Protein AF-G2G4S3-F1 (afdb_monomer_lite)

Structure (mmCIF, N/CA/C/O backbone):
data_AF-G2G4S3-F1
#
_entry.id   AF-G2G4S3-F1
#
loop_
_atom_site.group_PDB
_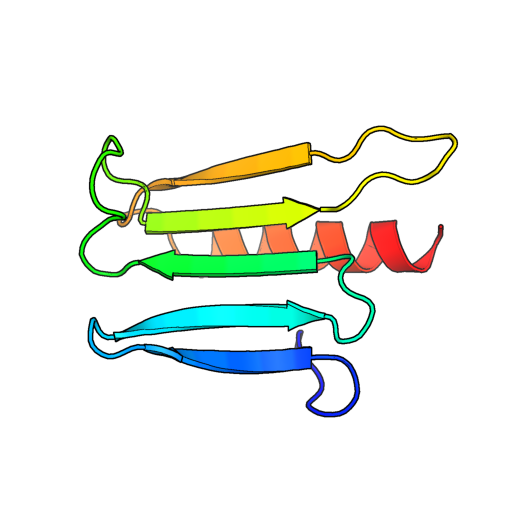atom_site.id
_atom_site.type_symbol
_atom_site.label_atom_id
_atom_site.label_alt_id
_atom_site.label_comp_id
_atom_site.label_asym_id
_atom_site.label_entity_id
_atom_site.label_seq_id
_atom_site.pdbx_PDB_ins_code
_atom_site.Cartn_x
_atom_site.Cartn_y
_atom_site.Cartn_z
_atom_site.occupancy
_atom_site.B_iso_or_equiv
_atom_site.auth_seq_id
_atom_site.auth_comp_id
_atom_site.auth_asym_id
_atom_site.auth_atom_id
_atom_site.pdbx_PDB_model_num
ATOM 1 N N . MET A 1 1 ? -5.917 -15.620 -1.359 1.00 52.81 1 MET A N 1
ATOM 2 C CA . MET A 1 1 ? -6.752 -14.760 -0.497 1.00 52.81 1 MET A CA 1
ATOM 3 C C . MET A 1 1 ? -6.906 -13.441 -1.209 1.00 52.81 1 MET A C 1
ATOM 5 O O . MET A 1 1 ? -5.918 -12.974 -1.759 1.00 52.81 1 MET A O 1
ATOM 9 N N . ASP A 1 2 ? -8.106 -12.880 -1.209 1.00 81.44 2 ASP A N 1
ATOM 10 C CA . ASP A 1 2 ? -8.311 -11.498 -1.625 1.00 81.44 2 ASP A CA 1
ATOM 11 C C . ASP A 1 2 ? -8.018 -10.599 -0.415 1.00 81.44 2 ASP A C 1
ATOM 13 O O . ASP A 1 2 ? -8.722 -10.681 0.591 1.00 81.44 2 ASP A O 1
ATOM 17 N N . GLN A 1 3 ? -6.900 -9.867 -0.441 1.00 88.00 3 GLN A N 1
ATOM 18 C CA . GLN A 1 3 ? -6.459 -9.048 0.700 1.00 88.00 3 GLN A CA 1
ATOM 19 C C . GLN A 1 3 ? -7.243 -7.738 0.814 1.00 88.00 3 GLN A C 1
ATOM 21 O O . GLN A 1 3 ? -7.243 -7.126 1.880 1.00 88.00 3 GLN A O 1
ATOM 26 N N . PHE A 1 4 ? -7.902 -7.314 -0.267 1.00 93.38 4 PHE A N 1
ATOM 27 C CA . PHE A 1 4 ? -8.568 -6.023 -0.357 1.00 93.38 4 PHE A CA 1
ATOM 28 C C . PHE A 1 4 ? -9.999 -6.209 -0.846 1.00 93.38 4 PHE A C 1
ATOM 30 O O . PHE A 1 4 ? -10.231 -6.572 -1.993 1.00 93.38 4 PHE A O 1
ATOM 37 N N . SER A 1 5 ? -10.974 -5.913 0.009 1.00 93.94 5 SER A N 1
ATOM 38 C CA . SER A 1 5 ? -12.374 -5.873 -0.405 1.00 93.94 5 SER A CA 1
ATOM 39 C C . SER A 1 5 ? -12.698 -4.520 -1.060 1.00 93.94 5 SER A C 1
ATOM 41 O O . SER A 1 5 ? -12.202 -3.470 -0.644 1.00 93.94 5 SER A O 1
ATOM 43 N N . ALA A 1 6 ? -13.589 -4.507 -2.055 1.00 94.69 6 ALA A N 1
ATOM 44 C CA . ALA A 1 6 ? -14.114 -3.252 -2.613 1.00 94.69 6 ALA A CA 1
ATOM 45 C C . ALA A 1 6 ? -14.981 -2.466 -1.603 1.00 94.69 6 ALA A C 1
ATOM 47 O O . ALA A 1 6 ? -15.237 -1.268 -1.773 1.00 94.69 6 ALA A O 1
ATOM 48 N N . GLU A 1 7 ? -15.454 -3.136 -0.549 1.00 95.19 7 GLU A N 1
ATOM 49 C CA . GLU A 1 7 ? -16.186 -2.516 0.554 1.00 95.19 7 GLU A CA 1
ATOM 50 C C . GLU A 1 7 ? -15.263 -1.667 1.430 1.00 95.19 7 GLU A C 1
ATOM 52 O O . GLU A 1 7 ? -15.632 -0.540 1.755 1.00 95.19 7 GLU A O 1
ATOM 57 N N . ASP A 1 8 ? -14.047 -2.135 1.706 1.00 94.69 8 ASP A N 1
ATOM 58 C CA . ASP A 1 8 ? -13.145 -1.516 2.681 1.00 94.69 8 ASP A CA 1
ATOM 59 C C . ASP A 1 8 ? -12.029 -0.684 2.043 1.00 94.69 8 ASP A C 1
ATOM 61 O O . ASP A 1 8 ? -11.416 0.138 2.727 1.00 94.69 8 ASP A O 1
ATOM 65 N N . PHE A 1 9 ? -11.765 -0.854 0.742 1.00 96.94 9 PHE A N 1
ATOM 66 C CA . PHE A 1 9 ? -10.633 -0.219 0.065 1.00 96.94 9 PHE A CA 1
ATOM 67 C C . PHE A 1 9 ? -11.019 0.555 -1.197 1.00 96.94 9 PHE A C 1
ATOM 69 O O . PHE A 1 9 ? -11.973 0.240 -1.911 1.00 96.94 9 PHE A O 1
ATOM 76 N N . HIS A 1 10 ? -10.223 1.580 -1.483 1.00 97.50 10 HIS A N 1
ATOM 77 C CA . HIS A 1 10 ? -10.148 2.257 -2.768 1.00 97.50 10 HIS A CA 1
ATOM 78 C C . HIS A 1 10 ? -8.945 1.733 -3.545 1.00 97.50 10 HIS A C 1
ATOM 80 O O . HIS A 1 10 ? -7.843 1.711 -3.002 1.00 97.50 10 HIS A O 1
ATOM 86 N N . LEU A 1 11 ? -9.151 1.385 -4.816 1.00 97.31 11 LEU A N 1
ATOM 87 C CA . LEU A 1 11 ? -8.090 1.122 -5.785 1.00 97.31 11 LEU A CA 1
ATOM 88 C C . LEU A 1 11 ? -8.044 2.281 -6.783 1.00 97.31 11 LEU A C 1
ATOM 90 O O . LEU A 1 11 ? -9.052 2.590 -7.417 1.00 97.31 11 LEU A O 1
ATOM 94 N N . VAL A 1 12 ? -6.881 2.906 -6.923 1.00 97.62 12 VAL A N 1
ATOM 95 C CA . VAL A 1 12 ? -6.630 3.995 -7.871 1.00 97.62 12 VAL A CA 1
ATOM 96 C C . VAL A 1 12 ? -5.391 3.653 -8.687 1.00 97.62 12 VAL A C 1
ATOM 98 O O . VAL A 1 12 ? -4.410 3.157 -8.142 1.00 97.62 12 VAL A O 1
ATOM 101 N N . VAL A 1 13 ? -5.447 3.926 -9.987 1.00 97.50 13 VAL A N 1
ATOM 102 C CA . VAL A 1 13 ? -4.288 3.905 -10.882 1.00 97.50 13 VAL A CA 1
ATOM 103 C C . VAL A 1 13 ? -4.144 5.312 -11.443 1.00 97.50 13 VAL A C 1
ATOM 105 O O . VAL A 1 13 ? -5.128 5.853 -11.955 1.00 97.50 13 VAL A O 1
ATOM 108 N N . ASP A 1 14 ? -2.973 5.922 -11.283 1.00 95.19 14 ASP A N 1
ATOM 109 C CA . ASP A 1 14 ? -2.718 7.286 -11.754 1.00 95.19 14 ASP A CA 1
ATOM 110 C C . ASP A 1 14 ? -2.220 7.327 -13.214 1.00 95.19 14 ASP A C 1
ATOM 112 O O . ASP A 1 14 ? -2.109 6.305 -13.898 1.00 95.19 14 ASP A O 1
ATOM 116 N N . ASP A 1 15 ? -1.938 8.527 -13.722 1.00 93.94 15 ASP A N 1
ATOM 117 C CA . ASP A 1 15 ? -1.463 8.759 -15.090 1.00 93.94 15 ASP A CA 1
ATOM 118 C C . ASP A 1 15 ? -0.052 8.210 -15.362 1.00 93.94 15 ASP A C 1
ATOM 120 O O . ASP A 1 15 ? 0.341 8.054 -16.520 1.00 93.94 15 ASP A O 1
ATOM 124 N N . ARG A 1 16 ? 0.696 7.866 -14.309 1.00 92.81 16 ARG A N 1
ATOM 125 C CA . ARG A 1 16 ? 2.027 7.252 -14.371 1.00 92.81 16 ARG A CA 1
ATOM 126 C C . ARG A 1 16 ? 1.973 5.729 -14.243 1.00 92.81 16 ARG A C 1
ATOM 128 O O . ARG A 1 16 ? 3.024 5.089 -14.272 1.00 92.81 16 ARG A O 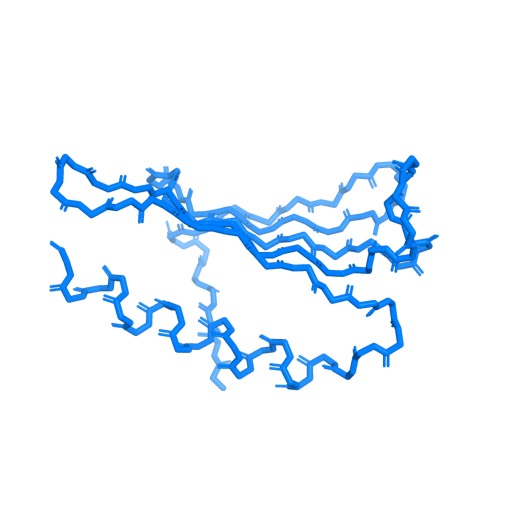1
ATOM 135 N N . ALA A 1 17 ? 0.766 5.161 -14.173 1.00 94.56 17 ALA A N 1
ATOM 136 C CA . ALA A 1 17 ? 0.502 3.759 -13.871 1.00 94.56 17 ALA A CA 1
ATOM 137 C C . ALA A 1 17 ? 0.979 3.329 -12.472 1.00 94.56 17 ALA A C 1
ATOM 139 O O . ALA A 1 17 ? 1.162 2.132 -12.225 1.00 94.56 17 ALA A O 1
ATOM 140 N N . ASP A 1 18 ? 1.143 4.283 -11.549 1.00 96.50 18 ASP A N 1
ATOM 141 C CA . ASP A 1 18 ? 1.326 3.972 -10.139 1.00 96.50 18 ASP A CA 1
ATOM 142 C C . ASP A 1 18 ? -0.018 3.466 -9.587 1.00 96.50 18 ASP A C 1
ATOM 144 O O . ASP A 1 18 ? -1.091 3.995 -9.897 1.00 96.50 18 ASP A O 1
ATOM 148 N N . VAL A 1 19 ? 0.026 2.402 -8.785 1.00 97.31 19 VAL A N 1
ATOM 149 C CA . VAL A 1 19 ? -1.165 1.799 -8.178 1.00 97.31 19 VAL A CA 1
ATOM 150 C C . VAL A 1 19 ? -1.232 2.190 -6.712 1.00 97.31 19 VAL A C 1
ATOM 152 O O . VAL A 1 19 ? -0.245 2.131 -5.977 1.00 97.31 19 VAL A O 1
ATOM 155 N N . HIS A 1 20 ? -2.420 2.566 -6.266 1.00 97.81 20 HIS A N 1
ATOM 156 C CA . HIS A 1 20 ? -2.690 2.983 -4.902 1.00 97.81 20 HIS A CA 1
ATOM 157 C C . HIS A 1 20 ? -3.876 2.213 -4.348 1.00 97.81 20 HIS A C 1
ATOM 159 O O . HIS A 1 20 ? -4.972 2.252 -4.906 1.00 97.81 20 HIS A O 1
ATOM 165 N N . VAL A 1 21 ? -3.665 1.563 -3.210 1.00 97.81 21 VAL A N 1
ATOM 166 C CA . VAL A 1 21 ? -4.720 0.943 -2.418 1.00 97.81 21 VAL A CA 1
ATOM 167 C C . VAL A 1 21 ? -4.788 1.659 -1.081 1.00 97.81 21 VAL A C 1
ATOM 169 O O . VAL A 1 21 ? -3.796 1.721 -0.361 1.00 97.81 21 VAL A O 1
ATOM 172 N N . ASN A 1 22 ? -5.946 2.218 -0.750 1.00 96.31 22 ASN A N 1
ATOM 173 C CA . ASN A 1 22 ? -6.166 2.933 0.507 1.00 96.31 22 ASN A CA 1
ATOM 174 C C . ASN A 1 22 ? -7.376 2.346 1.217 1.00 96.31 22 ASN A C 1
ATOM 176 O O . ASN A 1 22 ? -8.393 2.110 0.564 1.00 96.31 22 ASN A O 1
ATOM 180 N N . SER A 1 23 ? -7.308 2.148 2.530 1.00 95.00 23 SER A N 1
ATOM 181 C CA . SER A 1 23 ? -8.514 1.826 3.293 1.00 95.00 23 SER A CA 1
ATOM 182 C C . SER A 1 23 ? -9.443 3.043 3.346 1.00 95.00 23 SER A C 1
ATOM 184 O O . SER A 1 23 ? -8.993 4.188 3.427 1.00 95.00 23 SER A O 1
ATOM 186 N N . LYS A 1 24 ? -10.759 2.819 3.297 1.00 95.38 24 LYS A N 1
ATOM 187 C CA . LYS A 1 24 ? -11.763 3.900 3.322 1.00 95.38 24 LYS A CA 1
ATOM 188 C C . LYS A 1 24 ? -11.779 4.667 4.644 1.00 95.38 24 LYS A C 1
ATOM 190 O O . LYS A 1 24 ? -12.205 5.816 4.683 1.00 95.38 24 LYS A O 1
ATOM 195 N N . ASP A 1 25 ? -11.294 4.045 5.714 1.00 91.12 25 ASP A N 1
ATOM 196 C CA . ASP A 1 25 ? -11.114 4.669 7.026 1.00 91.12 25 ASP A CA 1
ATOM 197 C C . ASP A 1 25 ? -9.813 5.493 7.150 1.00 91.12 25 ASP A C 1
ATOM 199 O O . ASP A 1 25 ? -9.562 6.087 8.199 1.00 91.12 25 ASP A O 1
ATOM 203 N N . GLY A 1 26 ? -8.980 5.536 6.100 1.00 90.62 26 GLY A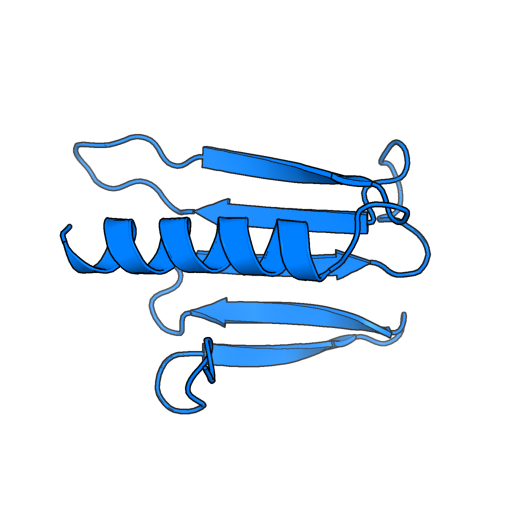 N 1
ATOM 204 C CA . GLY A 1 26 ? -7.737 6.311 6.052 1.00 90.62 26 GLY A CA 1
ATOM 205 C C . GLY A 1 26 ? -6.584 5.745 6.890 1.00 90.62 26 GLY A C 1
ATOM 206 O O . GLY A 1 26 ? -5.595 6.444 7.127 1.00 90.62 26 GLY A O 1
ATOM 207 N N . ARG A 1 27 ? -6.690 4.505 7.382 1.00 91.25 27 ARG A N 1
ATOM 208 C CA . ARG A 1 27 ? -5.681 3.896 8.266 1.00 91.25 27 ARG A CA 1
ATOM 209 C C . ARG A 1 27 ? -4.555 3.166 7.545 1.00 91.25 27 ARG A C 1
ATOM 211 O O . ARG A 1 27 ? -3.485 3.016 8.129 1.00 91.25 27 ARG A O 1
ATOM 218 N N . PHE A 1 28 ? -4.775 2.718 6.315 1.00 95.06 28 PHE A N 1
ATOM 219 C CA . PHE A 1 28 ? -3.822 1.919 5.553 1.00 95.06 28 PHE A CA 1
ATOM 220 C C . PHE A 1 28 ? -3.640 2.464 4.138 1.00 95.06 28 PHE A C 1
ATOM 222 O O . PHE A 1 28 ? -4.614 2.799 3.461 1.00 95.06 28 PHE A O 1
ATOM 229 N N . TYR A 1 29 ? -2.392 2.461 3.677 1.00 97.19 29 TYR A N 1
ATOM 230 C CA . TYR A 1 29 ? -2.006 2.742 2.301 1.00 97.19 29 TYR A CA 1
ATOM 231 C C . TYR A 1 29 ? -0.980 1.724 1.798 1.00 97.19 29 TYR A C 1
ATOM 233 O O . TYR A 1 29 ? 0.016 1.455 2.474 1.00 97.19 29 TYR A O 1
ATOM 241 N N . LEU A 1 30 ? -1.199 1.230 0.580 1.00 97.88 30 LEU A N 1
ATOM 242 C CA . LEU A 1 30 ? -0.222 0.536 -0.250 1.00 97.88 30 LEU A CA 1
ATOM 243 C C . LEU A 1 30 ? -0.044 1.306 -1.565 1.00 97.88 30 LEU A C 1
ATOM 245 O O . LEU A 1 30 ? -1.005 1.527 -2.299 1.00 97.88 30 LEU A O 1
ATOM 249 N N . GLY A 1 31 ? 1.192 1.672 -1.880 1.00 97.81 31 GLY A N 1
ATOM 250 C CA . GLY A 1 31 ? 1.600 2.190 -3.181 1.00 97.81 31 GLY A CA 1
ATOM 251 C C . GLY A 1 31 ? 2.479 1.188 -3.922 1.00 97.81 31 GLY A C 1
ATOM 252 O O . GLY A 1 31 ? 3.369 0.595 -3.311 1.00 97.81 31 GLY A O 1
ATOM 253 N N . TRP A 1 32 ? 2.252 1.035 -5.224 1.00 97.88 32 TRP A N 1
ATOM 254 C CA . TRP A 1 32 ? 3.146 0.365 -6.164 1.00 97.88 32 TRP A CA 1
ATOM 255 C C . TRP A 1 32 ? 3.559 1.349 -7.258 1.00 97.88 32 TRP A C 1
ATOM 257 O O . TRP A 1 32 ? 2.708 1.932 -7.924 1.00 97.88 32 TRP A O 1
ATOM 267 N N . PHE A 1 33 ? 4.864 1.510 -7.428 1.00 97.06 33 PHE A N 1
ATOM 268 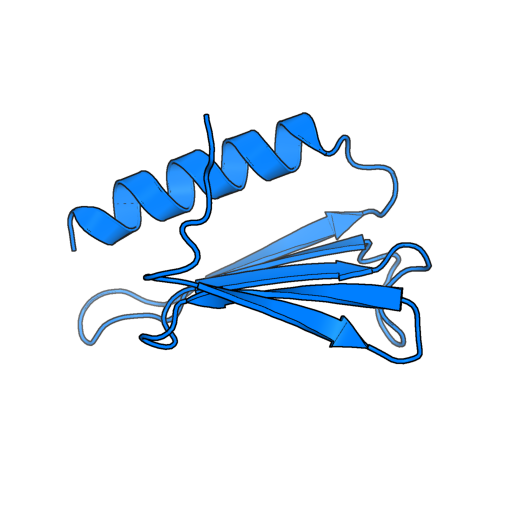C CA . PHE A 1 33 ? 5.530 2.461 -8.304 1.00 97.06 33 PHE A CA 1
ATOM 269 C C . PHE A 1 33 ? 6.439 1.665 -9.254 1.00 97.06 33 PHE A C 1
ATOM 271 O O . PHE A 1 33 ? 7.624 1.476 -8.964 1.00 97.06 33 PHE A O 1
ATOM 278 N N . PRO A 1 34 ? 5.924 1.160 -10.388 1.00 93.06 34 PRO A N 1
ATOM 279 C CA . PRO A 1 34 ? 6.665 0.235 -11.252 1.00 93.06 34 PRO A CA 1
ATOM 280 C C . PRO A 1 34 ? 7.935 0.835 -11.871 1.00 93.06 34 PRO A C 1
ATOM 282 O O . PRO A 1 34 ? 8.827 0.099 -12.281 1.00 93.06 34 PRO A O 1
ATOM 285 N N . LEU A 1 35 ? 8.030 2.166 -11.939 1.00 92.81 35 LEU A N 1
ATOM 286 C CA . LEU A 1 35 ? 9.211 2.892 -12.422 1.00 92.81 35 LEU A CA 1
ATOM 287 C C . LEU A 1 35 ? 10.017 3.545 -11.287 1.00 92.81 35 LEU A C 1
ATOM 289 O O . LEU A 1 35 ? 10.940 4.316 -11.549 1.00 92.81 35 LEU A O 1
ATOM 293 N N . GLY A 1 36 ? 9.671 3.239 -10.036 1.00 92.56 36 GLY A N 1
ATOM 294 C CA . GLY A 1 36 ? 10.176 3.916 -8.850 1.00 92.56 36 GLY A CA 1
ATOM 295 C C . GLY A 1 36 ? 9.476 5.252 -8.589 1.00 92.56 36 GLY A C 1
ATOM 296 O O . GLY A 1 36 ? 9.110 5.999 -9.507 1.00 92.56 36 GLY A O 1
ATOM 297 N N . ARG A 1 37 ? 9.288 5.581 -7.310 1.00 89.75 37 ARG A N 1
ATOM 298 C CA . ARG A 1 37 ? 8.710 6.862 -6.901 1.00 89.75 37 ARG A CA 1
ATOM 299 C C . ARG A 1 37 ? 9.708 8.005 -7.160 1.00 89.75 37 ARG A C 1
ATOM 301 O O . ARG A 1 37 ? 10.843 7.944 -6.675 1.00 89.75 37 ARG A O 1
ATOM 308 N N . PRO A 1 38 ? 9.312 9.083 -7.861 1.00 87.62 38 PRO A N 1
ATOM 309 C CA . PRO A 1 38 ? 10.190 10.219 -8.119 1.00 87.62 38 PRO A CA 1
ATOM 310 C C . PRO A 1 38 ? 10.730 10.836 -6.828 1.00 87.62 38 PRO A C 1
ATOM 312 O O . PRO A 1 38 ? 9.995 11.008 -5.857 1.00 87.62 38 PRO A O 1
ATOM 315 N N . GLY A 1 39 ? 12.015 11.193 -6.833 1.00 87.69 39 GLY A N 1
ATOM 316 C CA . GLY A 1 39 ? 12.676 11.799 -5.673 1.00 87.69 39 GLY A CA 1
ATOM 317 C C . GLY A 1 39 ? 13.030 10.816 -4.552 1.00 87.69 39 GLY A C 1
ATOM 318 O O . GLY A 1 39 ? 13.413 11.257 -3.47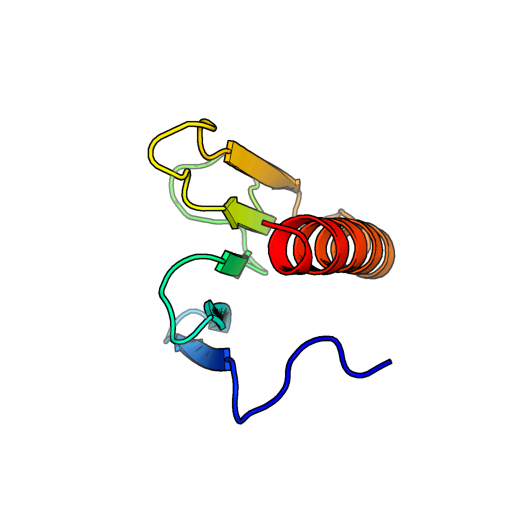2 1.00 87.69 39 GLY A O 1
ATOM 319 N N . THR A 1 40 ? 12.922 9.508 -4.798 1.00 88.56 40 THR A N 1
ATOM 320 C CA . THR A 1 40 ? 13.344 8.449 -3.869 1.00 88.56 40 THR A CA 1
ATOM 321 C C . THR A 1 40 ? 14.437 7.580 -4.490 1.00 88.56 40 THR A C 1
ATOM 323 O O . THR A 1 40 ? 14.607 7.565 -5.711 1.00 88.56 40 THR A O 1
ATOM 326 N N . ASP A 1 41 ? 15.170 6.842 -3.656 1.00 84.44 41 ASP A N 1
ATOM 327 C CA . ASP A 1 41 ? 16.112 5.823 -4.119 1.00 84.44 41 ASP A CA 1
ATOM 328 C C . ASP A 1 41 ? 15.359 4.516 -4.398 1.00 84.44 41 ASP A C 1
ATOM 330 O O . ASP A 1 41 ? 15.168 3.698 -3.506 1.00 84.44 41 ASP A O 1
ATOM 334 N N . ARG A 1 42 ? 14.855 4.372 -5.631 1.00 85.81 42 ARG A N 1
ATOM 335 C CA . ARG A 1 42 ? 14.223 3.146 -6.166 1.00 85.81 42 ARG A CA 1
ATOM 336 C C . ARG A 1 42 ? 12.997 2.614 -5.406 1.00 85.81 42 ARG A C 1
ATOM 338 O O . ARG A 1 42 ? 12.639 1.454 -5.619 1.00 85.81 42 ARG A O 1
ATOM 345 N N . GLU A 1 43 ? 12.300 3.441 -4.617 1.00 94.69 43 GLU A N 1
ATOM 346 C CA . GLU A 1 43 ? 11.079 3.026 -3.905 1.00 94.69 43 GLU A CA 1
ATOM 347 C C . GLU A 1 43 ? 10.039 2.510 -4.907 1.00 94.69 43 GLU A C 1
ATOM 349 O O . GLU A 1 43 ? 9.421 3.286 -5.638 1.00 94.69 43 GLU A O 1
ATOM 354 N N . GLY A 1 44 ? 9.875 1.190 -4.948 1.00 96.94 44 GLY A N 1
ATOM 355 C CA . GLY A 1 44 ? 8.901 0.503 -5.783 1.00 96.94 44 GLY A CA 1
ATOM 356 C C . GLY A 1 44 ? 7.612 0.257 -5.026 1.00 96.94 44 GLY A C 1
ATOM 357 O O . GLY A 1 44 ? 6.537 0.437 -5.573 1.00 96.94 44 GLY A O 1
ATOM 358 N N . TRP A 1 45 ? 7.689 -0.073 -3.742 1.00 98.12 45 TRP A N 1
ATOM 359 C CA . TRP A 1 45 ? 6.521 -0.293 -2.900 1.00 98.12 45 TRP A CA 1
ATOM 360 C C . TRP A 1 45 ? 6.549 0.617 -1.686 1.00 98.12 45 TRP A C 1
ATOM 362 O O . TRP A 1 45 ? 7.602 0.839 -1.088 1.00 98.12 45 TRP A O 1
ATOM 372 N N . LYS A 1 46 ? 5.370 1.067 -1.264 1.00 97.50 46 LYS A N 1
ATOM 373 C CA . LYS A 1 46 ? 5.185 1.813 -0.023 1.00 97.50 46 LYS A CA 1
ATOM 374 C C . LYS A 1 46 ? 4.041 1.224 0.771 1.00 97.50 46 LYS A C 1
ATOM 376 O O . LYS A 1 46 ? 2.935 1.154 0.257 1.00 97.50 46 LYS A O 1
ATOM 381 N N . ILE A 1 47 ? 4.279 0.881 2.028 1.00 97.19 47 ILE A N 1
ATOM 382 C CA . ILE A 1 47 ? 3.218 0.625 3.000 1.00 97.19 47 ILE A CA 1
ATOM 383 C C . ILE A 1 47 ? 3.255 1.758 4.019 1.00 97.19 47 ILE A C 1
ATOM 385 O O . ILE A 1 47 ? 4.322 2.083 4.547 1.00 97.19 47 ILE A O 1
ATOM 389 N N . ALA A 1 48 ? 2.105 2.357 4.303 1.00 96.31 48 ALA A N 1
ATOM 390 C CA . ALA A 1 48 ? 1.953 3.316 5.388 1.00 96.31 48 ALA A CA 1
ATOM 391 C C . ALA A 1 48 ? 0.724 2.970 6.230 1.00 96.31 48 ALA A C 1
ATOM 393 O O . ALA A 1 48 ? -0.335 2.628 5.702 1.00 96.31 48 ALA A O 1
ATOM 394 N N . VAL A 1 49 ? 0.891 3.061 7.546 1.00 94.75 49 VAL A N 1
ATOM 395 C CA . VAL A 1 49 ? -0.140 2.777 8.540 1.00 94.75 49 VAL A CA 1
ATOM 396 C C . VAL A 1 49 ? -0.252 3.971 9.468 1.00 94.75 49 VAL A C 1
ATOM 398 O O . VAL A 1 49 ? 0.732 4.392 10.086 1.00 94.75 49 VAL A O 1
ATOM 401 N N . THR A 1 50 ? -1.457 4.513 9.570 1.00 91.56 50 THR A N 1
ATOM 402 C CA . THR A 1 50 ? -1.752 5.632 10.460 1.00 91.56 50 THR A CA 1
ATOM 403 C C . THR A 1 50 ? -1.728 5.157 11.911 1.00 91.56 50 THR A C 1
ATOM 405 O O . THR A 1 50 ? -2.241 4.090 12.243 1.00 91.56 50 THR A O 1
ATOM 408 N N . GLY A 1 51 ? -1.118 5.956 12.785 1.00 86.06 51 GLY A N 1
ATOM 409 C CA . GLY A 1 51 ? -1.107 5.687 14.220 1.00 86.06 51 GLY A CA 1
ATOM 410 C C . GLY A 1 51 ? -2.473 5.887 14.868 1.00 86.06 51 GLY A C 1
ATOM 411 O O . GLY A 1 51 ? -3.381 6.489 14.296 1.00 86.06 51 GLY A O 1
ATOM 412 N N . THR A 1 52 ? -2.601 5.425 16.102 1.00 83.12 52 THR A N 1
ATOM 413 C CA . THR A 1 52 ? -3.732 5.741 16.976 1.00 83.12 52 THR A CA 1
ATOM 414 C C . THR A 1 52 ? -3.308 6.780 18.016 1.00 83.12 52 THR A C 1
ATOM 416 O O . THR A 1 52 ? -2.166 7.239 18.038 1.00 83.12 52 THR A O 1
ATOM 419 N N . ALA A 1 53 ? -4.214 7.137 18.928 1.00 86.56 53 ALA A N 1
ATOM 420 C CA . ALA A 1 53 ? -3.868 7.976 20.075 1.00 86.56 53 ALA A CA 1
ATOM 421 C C . ALA A 1 53 ? -2.808 7.337 21.000 1.00 86.56 53 ALA A C 1
ATOM 423 O O . ALA A 1 53 ? -2.148 8.049 21.752 1.00 86.56 53 ALA A O 1
ATOM 424 N N . THR A 1 54 ? -2.657 6.009 20.968 1.00 85.06 54 THR A N 1
ATOM 425 C CA . THR A 1 54 ? -1.799 5.246 21.889 1.00 85.06 54 THR A CA 1
ATOM 426 C C . THR A 1 54 ? -0.636 4.535 21.202 1.00 85.06 54 THR A C 1
ATOM 428 O O . THR A 1 54 ? 0.310 4.140 21.882 1.00 85.06 54 THR A O 1
ATOM 431 N N . MET A 1 55 ? -0.670 4.381 19.877 1.00 84.38 55 MET A N 1
ATOM 432 C CA . MET A 1 55 ? 0.370 3.707 19.102 1.00 84.38 55 MET A CA 1
ATOM 433 C C . MET A 1 55 ? 0.833 4.573 17.929 1.00 84.38 55 MET A C 1
ATOM 435 O O . MET A 1 55 ? -0.011 5.054 17.169 1.00 84.38 55 MET A O 1
ATOM 439 N N . PRO A 1 56 ? 2.151 4.752 17.725 1.00 89.38 56 PRO A N 1
ATOM 440 C CA . PRO A 1 56 ? 2.647 5.488 16.573 1.00 89.38 56 PRO A CA 1
ATOM 441 C C . PRO A 1 56 ? 2.316 4.747 15.275 1.00 89.38 56 PRO A C 1
ATOM 443 O O . PRO A 1 56 ? 2.319 3.517 15.217 1.00 89.38 56 PRO A O 1
ATOM 446 N N . GLY A 1 57 ? 2.058 5.520 14.223 1.00 91.44 57 GLY A N 1
ATOM 447 C CA . GLY A 1 57 ? 2.008 4.987 12.869 1.00 91.44 57 GLY A CA 1
ATOM 448 C C . GLY A 1 57 ? 3.400 4.591 12.395 1.00 91.44 57 GLY A C 1
ATOM 449 O O . GLY A 1 57 ? 4.411 4.941 13.010 1.00 91.44 57 GLY A O 1
ATOM 450 N N . TYR A 1 58 ? 3.464 3.893 11.272 1.00 93.50 58 TYR A N 1
ATOM 451 C CA . TYR A 1 58 ? 4.736 3.566 10.646 1.00 93.50 58 TYR A CA 1
ATOM 452 C C . TYR A 1 58 ? 4.610 3.517 9.132 1.00 93.50 58 TYR A C 1
ATOM 454 O O . TYR A 1 58 ? 3.522 3.484 8.560 1.00 93.50 58 TYR A O 1
ATOM 462 N N . GLN A 1 59 ? 5.765 3.516 8.485 1.00 94.94 59 GLN A N 1
ATOM 463 C CA . GLN A 1 59 ? 5.878 3.345 7.051 1.00 94.94 59 GLN A CA 1
ATOM 464 C C . GLN A 1 59 ? 7.078 2.463 6.735 1.00 94.94 59 GLN A C 1
ATOM 466 O O . GLN A 1 59 ? 8.095 2.521 7.426 1.00 94.94 59 GLN A O 1
ATOM 471 N N . VAL A 1 60 ? 6.961 1.672 5.679 1.00 95.38 60 VAL A N 1
ATOM 472 C CA . VAL A 1 60 ? 8.044 0.848 5.144 1.00 95.38 60 VAL A CA 1
ATOM 473 C C . VAL A 1 60 ? 8.022 0.928 3.627 1.00 95.38 60 VAL A C 1
ATOM 475 O O . VAL A 1 60 ? 6.956 1.002 3.013 1.00 95.38 60 VAL A O 1
ATOM 478 N N . SER A 1 61 ? 9.211 0.952 3.045 1.00 96.75 61 SER A N 1
ATOM 479 C CA . SER A 1 61 ? 9.421 1.035 1.608 1.00 96.75 61 SER A CA 1
ATOM 480 C C . SER A 1 61 ? 10.199 -0.189 1.147 1.00 96.75 61 SER A C 1
ATOM 482 O O . SER A 1 61 ? 11.059 -0.679 1.880 1.00 96.75 61 SER A O 1
ATOM 484 N N . PHE A 1 62 ? 9.893 -0.674 -0.050 1.00 97.00 62 PHE A N 1
ATOM 485 C CA . PHE A 1 62 ? 10.639 -1.749 -0.699 1.00 97.00 62 PHE A CA 1
ATOM 486 C C . PHE A 1 62 ? 11.030 -1.323 -2.109 1.00 97.00 62 PHE A C 1
ATOM 488 O O . PHE A 1 62 ? 10.317 -0.544 -2.745 1.00 97.00 62 PHE A O 1
ATOM 495 N N . ASP A 1 63 ? 12.130 -1.863 -2.617 1.00 96.06 63 ASP A N 1
ATOM 496 C CA . ASP A 1 63 ? 12.587 -1.558 -3.970 1.00 96.06 63 ASP A CA 1
ATOM 497 C C . ASP A 1 63 ? 11.677 -2.184 -5.028 1.00 96.06 63 ASP A C 1
ATOM 499 O O . ASP A 1 63 ? 10.995 -3.180 -4.772 1.00 96.06 63 ASP A O 1
ATOM 503 N N . VAL A 1 64 ? 11.727 -1.638 -6.244 1.00 95.12 64 VAL A N 1
ATOM 504 C CA . VAL A 1 64 ? 11.005 -2.151 -7.427 1.00 95.12 64 VAL A CA 1
ATOM 505 C C . VAL A 1 64 ? 11.286 -3.629 -7.731 1.00 95.12 64 VAL A C 1
ATOM 507 O O . VAL A 1 64 ? 10.437 -4.327 -8.275 1.00 95.12 64 VAL A O 1
ATOM 510 N N . GLU A 1 65 ? 12.462 -4.124 -7.346 1.00 95.50 65 GLU A N 1
ATOM 511 C CA . GLU A 1 65 ? 12.886 -5.516 -7.540 1.00 95.50 65 GLU A CA 1
ATOM 512 C C . GLU A 1 65 ? 12.341 -6.464 -6.466 1.00 95.50 65 GLU A C 1
ATOM 514 O O . GLU A 1 65 ? 12.470 -7.681 -6.601 1.00 95.50 65 GLU A O 1
ATOM 519 N N . THR A 1 66 ? 11.726 -5.931 -5.405 1.00 97.06 66 THR A N 1
ATOM 520 C CA . THR A 1 66 ? 11.169 -6.750 -4.327 1.00 97.06 66 THR A CA 1
ATOM 521 C C . THR A 1 66 ? 9.998 -7.573 -4.862 1.00 97.06 66 THR A C 1
ATOM 523 O O . THR A 1 66 ? 9.029 -6.994 -5.366 1.00 97.06 66 THR A O 1
ATOM 526 N N . PRO A 1 67 ? 10.045 -8.911 -4.729 1.00 96.56 67 PRO A N 1
ATOM 527 C CA . PRO A 1 67 ? 8.957 -9.781 -5.142 1.00 96.56 67 PRO A CA 1
ATOM 528 C C . PRO A 1 67 ? 7.615 -9.402 -4.503 1.00 96.56 67 PRO A C 1
ATOM 530 O O . PRO A 1 67 ? 7.517 -9.154 -3.297 1.00 96.56 67 PRO A O 1
ATOM 533 N N . ALA A 1 68 ? 6.560 -9.375 -5.320 1.00 94.75 68 ALA A N 1
ATOM 534 C CA . ALA A 1 68 ? 5.228 -8.961 -4.885 1.00 94.75 68 ALA A CA 1
ATOM 535 C C . ALA A 1 68 ? 4.636 -9.877 -3.799 1.00 94.75 68 ALA A C 1
ATOM 537 O O . ALA A 1 68 ? 3.830 -9.424 -2.995 1.00 94.75 68 ALA A O 1
ATOM 538 N N . ASP A 1 69 ? 5.037 -11.147 -3.740 1.00 96.44 69 ASP A N 1
ATOM 539 C CA . ASP A 1 69 ? 4.619 -12.095 -2.704 1.00 96.44 69 ASP A CA 1
ATOM 540 C C . ASP A 1 69 ? 5.187 -11.744 -1.319 1.00 96.44 69 ASP A C 1
ATOM 542 O O . ASP A 1 69 ? 4.477 -11.875 -0.321 1.00 96.44 69 ASP A O 1
ATOM 546 N N . ILE A 1 70 ? 6.415 -11.219 -1.246 1.00 97.25 70 ILE A N 1
ATOM 547 C CA . ILE A 1 70 ? 6.999 -10.688 -0.004 1.00 97.25 70 ILE A CA 1
ATOM 548 C C . ILE A 1 70 ? 6.198 -9.475 0.473 1.00 97.25 70 ILE A C 1
ATOM 550 O O . ILE A 1 70 ? 5.826 -9.394 1.647 1.00 97.25 70 ILE A O 1
ATOM 554 N N . VAL A 1 71 ? 5.885 -8.551 -0.438 1.00 97.44 71 VAL A N 1
ATOM 555 C CA . VAL A 1 71 ? 5.096 -7.355 -0.113 1.00 97.44 71 VAL A CA 1
ATOM 556 C C . VAL A 1 71 ? 3.676 -7.743 0.298 1.00 97.44 71 VAL A C 1
ATOM 558 O O . VAL A 1 71 ? 3.179 -7.262 1.314 1.00 97.44 71 VAL A O 1
ATOM 561 N N . ALA A 1 72 ? 3.046 -8.677 -0.414 1.00 96.06 72 ALA A N 1
ATOM 562 C CA . ALA A 1 72 ? 1.733 -9.211 -0.072 1.00 96.06 72 ALA A CA 1
ATOM 563 C C . ALA A 1 72 ? 1.730 -9.870 1.316 1.00 96.06 72 ALA A C 1
ATOM 565 O O . ALA A 1 72 ? 0.814 -9.636 2.106 1.00 96.06 72 ALA A O 1
ATOM 566 N N . ALA A 1 73 ? 2.763 -10.644 1.661 1.00 96.44 73 ALA A N 1
ATOM 567 C CA . ALA A 1 73 ? 2.898 -11.233 2.990 1.00 96.44 73 ALA A CA 1
ATOM 568 C C . ALA A 1 73 ? 3.034 -10.160 4.084 1.00 96.44 73 ALA A C 1
ATOM 570 O O . ALA A 1 73 ? 2.393 -10.275 5.133 1.00 96.44 73 ALA A O 1
ATOM 571 N N . ALA A 1 74 ? 3.805 -9.096 3.836 1.00 96.56 74 ALA A N 1
ATOM 572 C CA . ALA A 1 74 ? 3.901 -7.961 4.750 1.00 96.56 74 ALA A CA 1
ATOM 573 C C . ALA A 1 74 ? 2.534 -7.281 4.934 1.00 96.56 74 ALA A C 1
ATOM 575 O O . ALA A 1 74 ? 2.079 -7.128 6.067 1.00 96.56 74 ALA A O 1
ATOM 576 N N . VAL A 1 75 ? 1.833 -6.971 3.837 1.00 96.31 75 VAL A N 1
ATOM 577 C CA . VAL A 1 75 ? 0.474 -6.402 3.848 1.00 96.31 75 VAL A CA 1
ATOM 578 C C . VAL A 1 75 ? -0.492 -7.276 4.648 1.00 96.31 75 VAL A C 1
ATOM 580 O O . VAL A 1 75 ? -1.237 -6.753 5.471 1.00 96.31 75 VAL A O 1
ATOM 583 N N . ALA A 1 76 ? -0.460 -8.601 4.473 1.00 94.94 76 ALA A N 1
ATOM 584 C CA . ALA A 1 76 ? -1.328 -9.513 5.218 1.00 94.94 76 ALA A CA 1
ATOM 585 C C . ALA A 1 76 ? -1.135 -9.363 6.733 1.00 94.94 76 ALA A C 1
ATOM 587 O O . ALA A 1 76 ? -2.113 -9.279 7.474 1.00 94.94 76 ALA A O 1
ATOM 588 N N . ARG A 1 77 ? 0.122 -9.276 7.189 1.00 92.69 77 ARG A N 1
ATO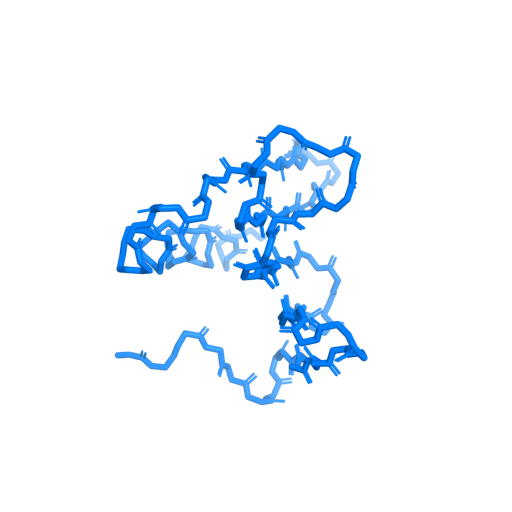M 589 C CA . ARG A 1 77 ? 0.446 -9.083 8.609 1.00 92.69 77 ARG A CA 1
ATOM 590 C C . ARG A 1 77 ? 0.039 -7.710 9.125 1.00 92.69 77 ARG A C 1
ATOM 592 O O . ARG A 1 77 ? -0.428 -7.609 10.259 1.00 92.69 77 ARG A O 1
ATOM 599 N N . VAL A 1 78 ? 0.164 -6.670 8.302 1.00 91.75 78 VAL A N 1
ATOM 600 C CA . VAL A 1 78 ? -0.337 -5.335 8.648 1.00 91.75 78 VAL A CA 1
ATOM 601 C C . VAL A 1 78 ? -1.846 -5.377 8.877 1.00 91.75 78 VAL A C 1
ATOM 603 O O . VAL A 1 78 ? -2.309 -5.009 9.950 1.00 91.75 78 VAL A O 1
ATOM 606 N N . LEU A 1 79 ? -2.610 -5.886 7.910 1.00 90.38 79 LEU A N 1
ATOM 607 C CA . LEU A 1 79 ? -4.072 -5.913 7.990 1.00 90.38 79 LEU A CA 1
ATOM 608 C C . LEU A 1 79 ? -4.579 -6.779 9.154 1.00 90.38 79 LEU A C 1
ATOM 610 O O . LEU A 1 79 ? -5.520 -6.394 9.846 1.00 90.38 79 LEU A O 1
ATOM 614 N N . GLU A 1 80 ? -3.933 -7.920 9.411 1.00 87.62 80 GLU A N 1
ATOM 615 C CA . GLU A 1 80 ? -4.248 -8.794 10.547 1.00 87.62 80 GLU A CA 1
ATOM 616 C C . GLU A 1 80 ? -4.060 -8.075 11.890 1.00 87.62 80 GLU A C 1
ATOM 618 O O . GLU A 1 80 ? -4.939 -8.125 12.751 1.00 87.62 80 GLU A O 1
ATOM 623 N N . THR A 1 81 ? -2.939 -7.371 12.061 1.00 80.38 81 THR A N 1
ATOM 624 C CA . THR A 1 81 ? -2.636 -6.666 13.314 1.00 80.38 81 THR A CA 1
ATOM 625 C C . THR A 1 81 ? -3.459 -5.393 13.489 1.00 80.38 81 THR A C 1
ATOM 627 O O . THR A 1 81 ? -3.831 -5.072 14.613 1.00 80.38 81 THR A O 1
ATOM 630 N N . SER A 1 82 ? -3.822 -4.705 12.404 1.00 73.00 82 SER A N 1
ATOM 631 C CA . SER A 1 82 ? -4.673 -3.511 12.457 1.00 73.00 82 SER A CA 1
ATOM 632 C C . SER A 1 82 ? -6.139 -3.807 12.783 1.00 73.00 82 SER A C 1
ATOM 634 O O . SER A 1 82 ? -6.796 -2.945 13.354 1.00 73.00 82 SER A O 1
ATOM 636 N N . ARG A 1 83 ? -6.666 -5.002 12.472 1.00 68.69 83 ARG A N 1
ATOM 637 C CA . ARG A 1 83 ? -8.055 -5.378 12.816 1.00 68.69 83 ARG A CA 1
ATOM 638 C C . ARG A 1 83 ? -8.259 -5.667 14.307 1.00 68.69 83 ARG A C 1
ATOM 640 O O . ARG A 1 83 ? -9.394 -5.754 14.767 1.00 68.69 83 ARG A O 1
ATOM 647 N N . LEU A 1 84 ? -7.171 -5.883 15.043 1.00 59.69 84 LEU A N 1
ATOM 648 C CA . LEU A 1 84 ? -7.185 -6.162 16.480 1.00 59.69 84 LEU A CA 1
ATOM 649 C C . LEU A 1 84 ? -7.051 -4.890 17.340 1.00 59.69 84 LEU A C 1
ATOM 651 O O . LEU A 1 84 ? -7.051 -5.002 18.566 1.00 59.69 84 LEU A O 1
ATOM 655 N N . LEU A 1 85 ? -6.924 -3.715 16.709 1.00 54.03 85 LEU A N 1
ATOM 656 C CA . LEU A 1 85 ? -6.808 -2.393 17.338 1.00 54.03 85 LEU A CA 1
ATOM 657 C C . LEU A 1 85 ? -8.135 -1.630 17.287 1.00 54.03 85 LEU A C 1
ATOM 659 O O . LEU A 1 85 ? -8.452 -0.970 18.301 1.00 54.03 85 LEU A O 1
#

Radius of gyration: 12.89 Å; chains: 1; bounding box: 32×27×37 Å

Organism: NCBI:txid700597

Secondary structure (DSSP, 8-state):
-----TTTEEEEE-TT--EEEEETTSSEEEEE-TT--TTSSSEEEEEEE---SSS--EEEEEETTS-HHHHHHHHHHHHHHHTT-

Sequence (85 aa):
MDQFSAEDFHLVVDDRADVHVNSKDGRFYLGWFPLGRPGTDREGWKIAVTGTATMPGYQVSFDVETPADIVAAAVARVLETSRLL

Foldseek 3Di:
DPLDDPVFWDWDQDPQRKIWIAGPVRFWIKIARLPADPPDDQFGIKIWGPADPVGHTDMDTDHNPDDVVVVVVVSNVVVVVVVVD

InterPro domains:
  IPR005523 Domain of unknown function DUF317, SPDY [PF03771] (23-81)

pLDDT: mean 91.61, std 8.81, range [52.81, 98.12]